Protein AF-S4PS05-F1 (afdb_monomer)

Structure (mmCIF, N/CA/C/O backbone):
data_AF-S4PS05-F1
#
_entry.id   AF-S4PS05-F1
#
loop_
_atom_site.group_PDB
_atom_site.id
_atom_site.type_symbol
_atom_site.label_atom_id
_atom_site.label_alt_id
_atom_site.label_comp_id
_atom_site.label_asym_id
_atom_site.label_entity_id
_atom_site.label_seq_id
_atom_site.pdbx_PDB_ins_code
_atom_site.Cartn_x
_atom_site.Cartn_y
_atom_site.Cartn_z
_atom_site.occupancy
_atom_site.B_iso_or_equiv
_atom_site.auth_seq_id
_atom_site.auth_comp_id
_atom_site.auth_asym_id
_atom_site.auth_atom_id
_atom_site.pdbx_PDB_model_num
ATOM 1 N N . MET A 1 1 ? 0.312 14.438 19.262 1.00 40.06 1 MET A N 1
ATOM 2 C CA . MET A 1 1 ? -1.134 14.573 18.998 1.00 40.06 1 MET A CA 1
ATOM 3 C C . MET A 1 1 ? -1.590 13.205 18.520 1.00 40.06 1 MET A C 1
ATOM 5 O O . MET A 1 1 ? -1.076 12.766 17.505 1.00 40.06 1 MET A O 1
ATOM 9 N N . ARG A 1 2 ? -2.362 12.457 19.322 1.00 48.03 2 ARG A N 1
ATOM 10 C CA . ARG A 1 2 ? -2.855 11.131 18.909 1.00 48.03 2 ARG A CA 1
ATOM 11 C C . ARG A 1 2 ? -3.862 11.361 17.785 1.00 48.03 2 ARG A C 1
ATOM 13 O O . ARG A 1 2 ? -4.834 12.081 18.005 1.00 48.03 2 ARG A O 1
ATOM 20 N N . ASP A 1 3 ? -3.565 10.847 16.600 1.00 64.44 3 ASP A N 1
ATOM 21 C CA . ASP A 1 3 ? -4.416 11.003 15.425 1.00 64.44 3 ASP A CA 1
ATOM 22 C C . ASP A 1 3 ? -5.733 10.245 15.647 1.00 64.44 3 ASP A C 1
ATOM 24 O O . ASP A 1 3 ? -5.770 9.190 16.282 1.00 64.44 3 ASP A O 1
ATOM 28 N N . LEU A 1 4 ? -6.844 10.781 15.159 1.00 62.47 4 LEU A N 1
ATOM 29 C CA . LEU A 1 4 ? -8.161 10.170 15.320 1.00 62.47 4 LEU A CA 1
ATOM 30 C C . LEU A 1 4 ? -8.251 8.820 14.587 1.00 62.47 4 LEU A C 1
ATOM 32 O O . LEU A 1 4 ? -9.018 7.941 14.986 1.00 62.47 4 LEU A O 1
ATOM 36 N N . ALA A 1 5 ? -7.411 8.630 13.565 1.00 62.00 5 ALA A N 1
ATOM 37 C CA . ALA A 1 5 ? -7.194 7.343 12.914 1.00 62.00 5 ALA A CA 1
ATOM 38 C C . ALA A 1 5 ? -6.667 6.287 13.899 1.00 62.00 5 ALA A C 1
ATOM 40 O O . ALA A 1 5 ? -7.071 5.127 13.854 1.00 62.00 5 ALA A O 1
ATOM 41 N N . GLN A 1 6 ? -5.830 6.707 14.847 1.00 64.19 6 GLN A N 1
ATOM 42 C CA . GLN A 1 6 ? -5.262 5.842 15.870 1.00 64.19 6 GLN A CA 1
ATOM 43 C C . GLN A 1 6 ? -6.335 5.382 16.870 1.00 64.19 6 GLN A C 1
ATOM 45 O O . GLN A 1 6 ? -6.361 4.213 17.223 1.00 64.19 6 GLN A O 1
ATOM 50 N N . LEU A 1 7 ? -7.309 6.233 17.232 1.00 64.44 7 LEU A N 1
ATOM 51 C CA . LEU A 1 7 ? -8.461 5.814 18.056 1.00 64.44 7 LEU A CA 1
ATOM 52 C C . LEU A 1 7 ? -9.349 4.767 17.365 1.00 64.44 7 LEU A C 1
ATOM 54 O O . LEU A 1 7 ? -9.945 3.920 18.029 1.00 64.44 7 LEU A O 1
ATOM 58 N N . LEU A 1 8 ? -9.465 4.837 16.036 1.00 64.06 8 LEU A N 1
ATOM 59 C CA . LEU A 1 8 ? -10.195 3.841 15.249 1.00 64.06 8 LEU A CA 1
ATOM 60 C C . LEU A 1 8 ? -9.420 2.525 15.134 1.00 64.06 8 LEU A C 1
ATOM 62 O O . LEU A 1 8 ? -10.047 1.467 15.144 1.00 64.06 8 LEU A O 1
ATOM 66 N N . SER A 1 9 ? -8.091 2.593 15.044 1.00 68.62 9 SER A N 1
ATOM 67 C CA . SER A 1 9 ? -7.217 1.421 14.946 1.00 68.62 9 SER A CA 1
ATOM 68 C C . SER A 1 9 ? -6.986 0.732 16.299 1.00 68.62 9 SER A C 1
ATOM 70 O O . SER A 1 9 ? -6.838 -0.484 16.341 1.00 68.62 9 SER A O 1
ATOM 72 N N . ASP A 1 10 ? -7.046 1.481 17.404 1.00 79.38 10 ASP A N 1
ATOM 73 C CA . ASP A 1 10 ? -6.724 1.021 18.763 1.00 79.38 10 ASP A CA 1
ATOM 74 C C . ASP A 1 10 ? -7.973 0.689 19.604 1.00 79.38 10 ASP A C 1
ATOM 76 O O . ASP A 1 10 ? -7.935 0.745 20.836 1.00 79.38 10 ASP A O 1
ATOM 80 N N . ARG A 1 11 ? -9.107 0.342 18.975 1.00 80.88 11 ARG A N 1
ATOM 81 C CA . ARG A 1 11 ? -10.366 0.031 19.692 1.00 80.88 11 ARG A CA 1
ATOM 82 C C . ARG A 1 11 ? -10.177 -0.974 20.826 1.00 80.88 11 ARG A C 1
ATOM 84 O O . ARG A 1 11 ? -10.795 -0.828 21.878 1.00 80.88 11 ARG A O 1
ATOM 91 N N . GLU A 1 12 ? -9.329 -1.969 20.613 1.00 82.62 12 GLU A N 1
ATOM 92 C CA . GLU A 1 12 ? -9.039 -3.025 21.579 1.00 82.62 12 GLU A CA 1
ATOM 93 C C . GLU A 1 12 ? -8.250 -2.490 22.783 1.00 82.62 12 GLU A C 1
ATOM 95 O O . GLU A 1 12 ? -8.638 -2.717 23.928 1.00 82.62 12 GLU A O 1
ATOM 100 N N . ALA A 1 13 ? -7.229 -1.661 22.542 1.00 85.06 13 ALA A N 1
ATOM 101 C CA . ALA A 1 13 ? -6.458 -1.018 23.605 1.00 85.06 13 ALA A CA 1
ATOM 102 C C . ALA A 1 13 ? -7.310 -0.039 24.430 1.00 85.06 13 ALA A C 1
ATOM 104 O O . ALA A 1 13 ? -7.195 0.013 25.655 1.00 85.06 13 ALA A O 1
ATOM 105 N N . ILE A 1 14 ? -8.202 0.717 23.779 1.00 86.00 14 ILE A N 1
ATOM 106 C CA . ILE A 1 14 ? -9.130 1.623 24.471 1.00 86.00 14 ILE A CA 1
ATOM 107 C C . ILE A 1 14 ? -10.126 0.821 25.309 1.00 86.00 14 ILE A C 1
ATOM 109 O O . ILE A 1 14 ? -10.380 1.181 26.456 1.00 86.00 14 ILE A O 1
ATOM 113 N N . SER A 1 15 ? -10.669 -0.263 24.754 1.00 88.50 15 SER A N 1
ATOM 114 C CA . SER A 1 15 ? -11.626 -1.127 25.451 1.00 88.50 1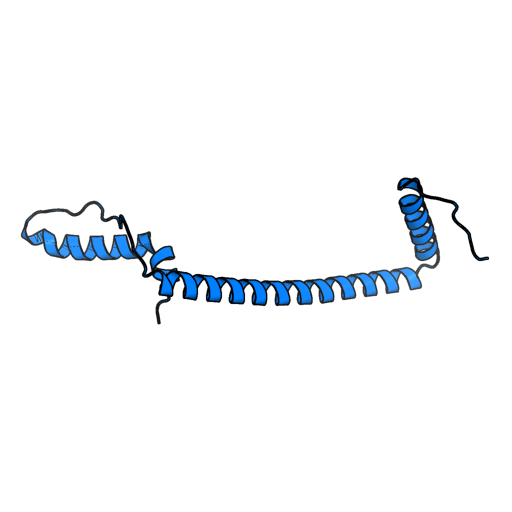5 SER A CA 1
ATOM 115 C C . SER A 1 15 ? -10.999 -1.767 26.688 1.00 88.50 15 SER A C 1
ATOM 117 O O . SER A 1 15 ? -11.595 -1.717 27.760 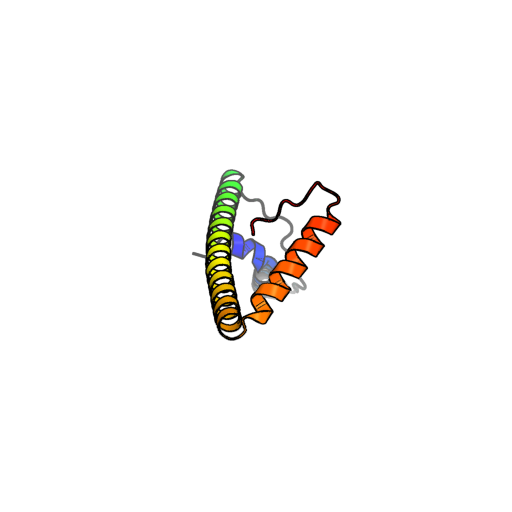1.00 88.50 15 SER A O 1
ATOM 119 N N . HIS A 1 16 ? -9.763 -2.260 26.579 1.00 89.81 16 HIS A N 1
ATOM 120 C CA . HIS A 1 16 ? -9.019 -2.805 27.714 1.00 89.81 16 HIS A CA 1
ATOM 121 C C . HIS A 1 16 ? -8.737 -1.737 28.779 1.00 89.81 16 HIS A C 1
ATOM 123 O O . HIS A 1 16 ? -8.931 -1.968 29.968 1.00 89.81 16 HIS A O 1
ATOM 129 N N . MET A 1 17 ? -8.316 -0.536 28.372 1.00 90.44 17 MET A N 1
ATOM 130 C CA . MET A 1 17 ? -8.097 0.571 29.308 1.00 90.44 17 MET A CA 1
ATOM 131 C C . MET A 1 17 ? -9.396 0.974 30.028 1.00 90.44 17 MET A C 1
ATOM 133 O O . MET A 1 17 ? -9.377 1.252 31.225 1.00 90.44 17 MET A O 1
ATOM 137 N N . MET A 1 18 ? -10.529 0.999 29.318 1.00 90.81 18 MET A N 1
ATOM 138 C CA . MET A 1 18 ? -11.838 1.259 29.922 1.00 90.81 18 MET A CA 1
ATOM 139 C C . MET A 1 18 ? -12.255 0.145 30.879 1.00 90.81 18 MET A C 1
ATOM 141 O O . MET A 1 18 ? -12.754 0.461 31.952 1.00 90.81 18 MET A O 1
ATOM 145 N N . GLN A 1 19 ? -12.027 -1.121 30.520 1.00 93.06 19 GLN A N 1
ATOM 146 C CA . GLN A 1 19 ? -12.294 -2.260 31.394 1.00 93.06 19 GLN A CA 1
ATOM 147 C C . GLN A 1 19 ? -11.542 -2.118 32.713 1.00 93.06 19 GLN A C 1
ATOM 149 O O . GLN A 1 19 ? -12.183 -2.090 33.753 1.00 93.06 19 GLN A O 1
ATOM 154 N N . THR A 1 20 ? -10.219 -1.934 32.674 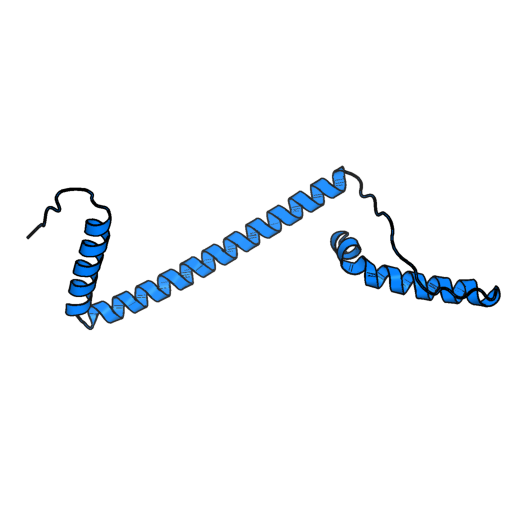1.00 93.69 20 THR A N 1
ATOM 155 C CA . THR A 1 20 ? -9.405 -1.792 33.890 1.00 93.69 20 THR A CA 1
ATOM 156 C C . THR A 1 20 ? -9.888 -0.641 34.774 1.00 93.69 20 THR A C 1
ATOM 158 O O . THR A 1 20 ? -9.974 -0.781 35.988 1.00 93.69 20 THR A O 1
ATOM 161 N N . ASN A 1 21 ? -10.227 0.503 34.174 1.00 94.19 21 ASN A N 1
ATOM 162 C CA . ASN A 1 21 ? -10.691 1.663 34.934 1.00 94.19 21 ASN A CA 1
ATOM 163 C C . ASN A 1 21 ? -12.084 1.457 35.544 1.00 94.19 21 ASN A C 1
ATOM 165 O O . ASN A 1 21 ? -12.346 1.959 36.636 1.00 94.19 21 ASN A O 1
ATOM 169 N N . LEU A 1 22 ? -12.984 0.781 34.826 1.00 94.12 22 LEU A N 1
ATOM 170 C CA . LEU A 1 22 ? -14.336 0.511 35.305 1.00 94.12 22 LEU A CA 1
ATOM 171 C C . LEU A 1 22 ? -14.334 -0.554 36.396 1.00 94.12 22 LEU A C 1
ATOM 173 O O . LEU A 1 22 ? -14.990 -0.335 37.403 1.00 94.12 22 LEU A O 1
ATOM 177 N N . ASP A 1 23 ? -13.552 -1.618 36.231 1.00 95.06 23 ASP A N 1
ATOM 178 C CA . ASP A 1 23 ? -13.412 -2.705 37.204 1.00 95.06 23 ASP A CA 1
ATOM 179 C C . ASP A 1 23 ? -12.969 -2.172 38.578 1.00 95.06 23 ASP A C 1
ATOM 181 O O . ASP A 1 23 ? -13.674 -2.316 39.574 1.00 95.06 23 ASP A O 1
ATOM 185 N N . VAL A 1 24 ? -11.903 -1.360 38.605 1.00 95.31 24 VAL A N 1
ATOM 186 C CA . VAL A 1 24 ? -11.423 -0.687 39.830 1.00 95.31 24 VAL A CA 1
ATOM 187 C C . VAL A 1 24 ? -12.492 0.210 40.467 1.00 95.31 24 VAL A C 1
ATOM 189 O O . VAL A 1 24 ? -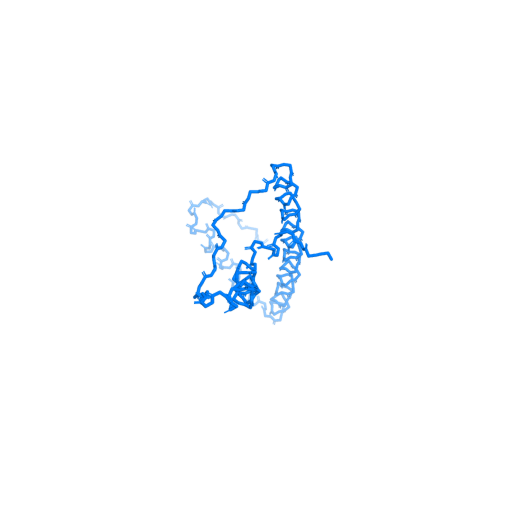12.540 0.368 41.688 1.00 95.31 24 VAL A O 1
ATOM 192 N N . ALA A 1 25 ? -13.342 0.844 39.656 1.00 94.69 25 ALA A N 1
ATOM 193 C CA . ALA A 1 25 ? -14.404 1.712 40.155 1.00 94.69 25 ALA A CA 1
ATOM 194 C C . ALA A 1 25 ? -15.618 0.927 40.682 1.00 94.69 25 ALA A C 1
ATOM 196 O O . ALA A 1 25 ? -16.331 1.440 41.548 1.00 94.69 25 ALA A O 1
ATOM 197 N N . THR A 1 26 ? -15.866 -0.282 40.171 1.00 94.88 26 THR A N 1
ATOM 198 C CA . THR A 1 26 ? -17.018 -1.123 40.525 1.00 94.88 26 THR A CA 1
ATOM 199 C C . THR A 1 26 ? -16.717 -2.161 41.605 1.00 94.88 26 THR A C 1
ATOM 201 O O . THR A 1 26 ? -17.655 -2.633 42.253 1.00 94.88 26 THR A O 1
ATOM 204 N N . ASP A 1 27 ? -15.441 -2.428 41.889 1.00 94.75 27 ASP A N 1
ATOM 205 C CA . ASP A 1 27 ? -14.972 -3.281 42.989 1.00 94.75 27 ASP A CA 1
ATOM 206 C C . ASP A 1 27 ? -15.651 -2.996 44.345 1.00 94.75 27 ASP A C 1
ATOM 208 O O . ASP A 1 27 ? -16.123 -3.939 44.989 1.00 94.75 27 ASP A O 1
ATOM 212 N N . PRO A 1 28 ? -15.804 -1.732 44.807 1.00 96.25 28 PRO A N 1
ATOM 213 C CA . PRO A 1 28 ? -16.452 -1.445 46.091 1.00 96.25 28 PRO A CA 1
ATOM 214 C C . PRO A 1 28 ? -17.932 -1.839 46.146 1.00 96.25 28 PRO A C 1
ATOM 216 O O . PRO A 1 28 ? -18.506 -1.939 47.231 1.00 96.25 28 PRO A O 1
ATOM 219 N N . TRP A 1 29 ? -18.567 -2.022 44.988 1.00 95.44 29 TRP A N 1
ATOM 220 C CA . TRP A 1 29 ? -19.958 -2.453 44.868 1.00 95.44 29 TRP A CA 1
ATOM 221 C C . TRP A 1 29 ? -20.088 -3.970 44.691 1.00 95.44 29 TRP A C 1
ATOM 223 O O . TRP A 1 29 ? -21.211 -4.470 44.639 1.00 95.44 29 TRP A O 1
ATOM 233 N N . GLY A 1 30 ? -18.968 -4.702 44.628 1.00 94.12 30 GLY A N 1
ATOM 234 C CA . GLY A 1 30 ? -18.945 -6.145 44.396 1.00 94.12 30 GLY A CA 1
ATOM 235 C C . GLY A 1 30 ? -19.376 -6.534 42.981 1.00 94.12 30 GLY A C 1
ATOM 236 O O . GLY A 1 30 ? -19.952 -7.605 42.796 1.00 94.12 30 GLY A O 1
ATOM 237 N N . VAL A 1 31 ? -19.159 -5.650 42.002 1.00 94.44 31 VAL A N 1
ATOM 238 C CA 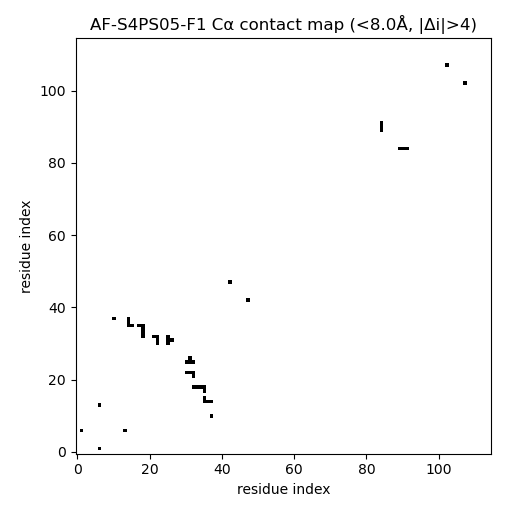. VAL A 1 31 ? -19.487 -5.881 40.591 1.00 94.44 31 VAL A CA 1
ATOM 239 C C . VAL A 1 31 ? -18.192 -6.032 39.798 1.00 94.44 31 VAL A C 1
ATOM 241 O O . VAL A 1 31 ? -17.405 -5.092 39.732 1.00 94.44 31 VAL A O 1
ATOM 244 N N . GLU A 1 32 ? -18.015 -7.198 39.178 1.00 92.00 32 GLU A N 1
ATOM 245 C CA . GLU A 1 32 ? -16.871 -7.538 38.323 1.00 92.00 32 GLU A CA 1
ATOM 246 C C . GLU A 1 32 ? -17.169 -7.188 36.856 1.00 92.00 32 GLU A C 1
ATOM 248 O O . GLU A 1 32 ? -18.242 -7.513 36.331 1.00 92.00 32 GLU A O 1
ATOM 253 N N . VAL A 1 33 ? -16.232 -6.513 36.181 1.00 92.81 33 VAL A N 1
ATOM 254 C CA . VAL A 1 33 ? -16.390 -6.101 34.777 1.00 92.81 33 VAL A CA 1
ATOM 255 C C . VAL A 1 33 ? -15.628 -7.055 33.854 1.00 92.81 33 VAL A C 1
ATOM 257 O O . VAL A 1 33 ? -14.453 -6.862 33.542 1.00 92.81 33 VAL A O 1
ATOM 260 N N . GLU A 1 34 ? -16.329 -8.062 33.324 1.00 91.25 34 GLU A N 1
ATOM 261 C CA . GLU A 1 34 ? -15.716 -9.081 32.452 1.00 91.25 34 GLU A CA 1
ATOM 262 C C . GLU A 1 34 ? -15.250 -8.541 31.089 1.00 91.25 34 GLU A C 1
ATOM 264 O O . GLU A 1 34 ? -14.237 -8.988 30.548 1.00 91.25 34 GLU A O 1
ATOM 269 N N . ARG A 1 35 ? -16.003 -7.609 30.484 1.00 89.50 35 ARG A N 1
ATOM 270 C CA . ARG A 1 35 ? -15.707 -7.098 29.138 1.00 89.50 35 ARG A CA 1
ATOM 271 C C . ARG A 1 35 ? -16.340 -5.739 28.880 1.00 89.50 35 ARG A C 1
ATOM 273 O O . ARG A 1 35 ? -17.519 -5.521 29.148 1.00 89.50 35 ARG A O 1
ATOM 280 N N . VAL A 1 36 ? -15.567 -4.859 28.249 1.00 91.00 36 VAL A N 1
ATOM 281 C CA . VAL A 1 36 ? -16.030 -3.570 27.725 1.00 91.00 36 VAL A CA 1
ATOM 282 C C . VAL A 1 36 ? -15.814 -3.552 26.220 1.00 91.00 36 VAL A C 1
ATOM 284 O O . VAL A 1 36 ? -14.780 -4.000 25.735 1.00 91.00 36 VAL A O 1
ATOM 287 N N . GLU A 1 37 ? -16.791 -3.049 25.470 1.00 87.75 37 GLU A N 1
ATOM 288 C CA . GLU A 1 37 ? -16.702 -2.950 24.015 1.00 87.75 37 GLU A CA 1
ATOM 289 C C . GLU A 1 37 ? -17.276 -1.622 23.522 1.00 87.75 37 GLU A C 1
ATOM 291 O O . GLU A 1 37 ? -18.352 -1.181 23.934 1.00 87.75 37 GLU A O 1
ATOM 296 N N . ILE A 1 38 ? -16.555 -0.979 22.605 1.00 84.50 38 ILE A N 1
ATOM 297 C CA . ILE A 1 38 ? -17.007 0.250 21.956 1.00 84.50 38 ILE A CA 1
ATOM 298 C C . ILE A 1 38 ? -17.992 -0.112 20.843 1.00 84.50 38 ILE A C 1
ATOM 300 O O . ILE A 1 38 ? -17.595 -0.622 19.795 1.00 84.50 38 ILE A O 1
ATOM 304 N N . LYS A 1 39 ? -19.273 0.207 21.053 1.00 84.88 39 LYS A N 1
ATOM 305 C CA . LYS A 1 39 ? -20.341 -0.084 20.089 1.00 84.88 39 LYS A CA 1
ATOM 306 C C . LYS A 1 39 ? -20.292 0.830 18.859 1.00 84.88 39 LYS A C 1
ATOM 308 O O . LYS A 1 39 ? -20.056 0.355 17.755 1.00 84.88 39 LYS A O 1
ATOM 313 N N . ASP A 1 40 ? -20.456 2.141 19.052 1.00 80.56 40 ASP A N 1
ATOM 314 C CA . ASP A 1 40 ? -20.527 3.117 17.959 1.00 80.56 40 ASP A CA 1
ATOM 315 C C . ASP A 1 40 ? -19.673 4.357 18.248 1.00 80.56 40 ASP A C 1
ATOM 317 O O . ASP A 1 40 ? -19.791 4.977 19.304 1.00 80.56 40 ASP A O 1
ATOM 321 N N . VAL A 1 41 ? -18.858 4.766 17.270 1.00 78.94 41 VAL A N 1
ATOM 322 C CA . VAL A 1 41 ? -18.122 6.040 17.286 1.00 78.94 41 VAL A CA 1
ATOM 323 C C . VAL A 1 41 ? -18.615 6.883 16.122 1.00 78.94 41 VAL A C 1
ATOM 325 O O . VAL A 1 41 ? -18.463 6.503 14.961 1.00 78.94 41 VAL A O 1
ATOM 328 N N . ARG A 1 42 ? -19.220 8.036 16.418 1.00 82.19 42 ARG A N 1
ATOM 329 C CA . ARG A 1 42 ? -19.706 8.966 15.394 1.00 82.19 42 ARG A CA 1
ATOM 330 C C . ARG A 1 42 ? -18.752 10.140 15.267 1.00 82.19 42 ARG A C 1
ATOM 332 O O . ARG A 1 42 ? -18.587 10.915 16.203 1.00 82.19 42 ARG A O 1
ATOM 339 N N . LEU A 1 43 ? -18.157 10.274 14.088 1.00 81.38 43 LEU A N 1
ATOM 340 C CA . LEU A 1 43 ? -17.320 11.417 13.740 1.00 81.38 43 LEU A CA 1
ATOM 341 C C . LEU A 1 43 ? -18.142 12.471 12.986 1.00 81.38 43 LEU A C 1
ATOM 343 O O . LEU A 1 43 ? -18.968 12.098 12.149 1.00 81.38 43 LEU A O 1
ATOM 347 N N . PRO A 1 44 ? -17.913 13.774 13.221 1.00 90.38 44 PRO A N 1
ATOM 348 C CA . PRO A 1 44 ? -18.505 14.824 12.402 1.00 90.38 44 PRO A CA 1
ATOM 349 C C . PRO A 1 44 ? -18.120 14.663 10.925 1.00 90.38 44 PRO A C 1
ATOM 351 O O . PRO A 1 44 ? -16.959 14.412 10.602 1.00 90.38 44 PRO A O 1
ATOM 354 N N . VAL A 1 45 ? -19.078 14.873 10.017 1.00 90.56 45 VAL A N 1
ATOM 355 C CA . VAL A 1 45 ? -18.888 14.684 8.562 1.00 90.56 45 VAL A CA 1
ATOM 356 C C . VAL A 1 45 ? -17.731 15.523 8.010 1.00 90.56 45 VAL A C 1
ATOM 358 O O . VAL A 1 45 ? -16.991 15.071 7.141 1.00 90.56 45 VAL A O 1
ATOM 361 N N . GLN A 1 46 ? -17.548 16.742 8.523 1.00 90.25 46 GLN A N 1
ATOM 362 C CA . GLN A 1 46 ? -16.451 17.624 8.112 1.00 90.25 46 GLN A CA 1
ATOM 363 C C . GLN A 1 46 ? -15.080 17.009 8.412 1.00 90.25 46 GLN A C 1
ATOM 365 O O . GLN A 1 46 ? -14.192 17.042 7.565 1.00 90.25 46 GLN A O 1
ATOM 370 N N . LEU A 1 47 ? -14.934 16.397 9.588 1.00 86.94 47 LEU A N 1
ATOM 371 C CA . LEU A 1 47 ? -13.687 15.779 10.009 1.00 86.94 47 LEU A CA 1
ATOM 372 C C . LEU A 1 47 ? -13.417 14.488 9.227 1.00 86.94 47 LEU A C 1
ATOM 374 O O . LEU A 1 47 ? -12.295 14.280 8.782 1.00 86.94 47 LEU A O 1
ATOM 378 N N . GLN A 1 48 ? -14.444 13.665 8.980 1.00 85.62 48 GLN A N 1
ATOM 379 C CA . GLN A 1 48 ? -14.302 12.469 8.135 1.00 85.62 48 GLN A CA 1
ATOM 380 C C . GLN A 1 48 ? -13.774 12.815 6.739 1.00 85.62 48 GLN A C 1
ATOM 382 O O . GLN A 1 48 ? -12.900 12.128 6.219 1.00 85.62 48 GLN A O 1
ATOM 387 N N . ARG A 1 49 ? -14.282 13.899 6.138 1.00 89.56 49 ARG A N 1
ATOM 388 C CA . ARG A 1 49 ? -13.816 14.375 4.828 1.00 89.56 49 ARG A CA 1
ATOM 389 C C . ARG A 1 49 ? -12.370 14.860 4.871 1.00 89.56 49 ARG A C 1
ATOM 391 O O . ARG A 1 49 ? -11.618 14.539 3.961 1.00 89.56 49 ARG A O 1
ATOM 398 N N . ALA A 1 50 ? -11.994 15.607 5.909 1.00 88.31 50 ALA A N 1
ATOM 399 C CA . ALA A 1 50 ? -10.623 16.083 6.077 1.00 88.31 50 ALA A CA 1
ATOM 400 C C . ALA A 1 50 ? -9.637 14.913 6.225 1.00 88.31 50 ALA A C 1
ATOM 402 O O . ALA A 1 50 ? -8.657 14.860 5.492 1.00 88.31 50 ALA A O 1
ATOM 403 N N . MET A 1 51 ? -9.958 13.933 7.077 1.00 85.62 51 MET A N 1
ATOM 404 C CA . MET A 1 51 ? -9.147 12.721 7.248 1.00 85.62 51 MET A CA 1
ATOM 405 C C . MET A 1 51 ? -9.040 11.904 5.958 1.00 85.62 51 MET A C 1
ATOM 407 O O . MET A 1 51 ? -7.969 11.407 5.634 1.00 85.62 51 MET A O 1
ATOM 411 N N . ALA A 1 52 ? -10.140 11.755 5.211 1.00 87.69 52 ALA A N 1
ATOM 412 C CA . ALA A 1 52 ? -10.122 11.035 3.940 1.00 87.69 52 ALA A CA 1
ATOM 413 C C . ALA A 1 52 ? -9.240 11.739 2.898 1.00 87.69 52 ALA A C 1
ATOM 415 O O . ALA A 1 52 ? -8.479 11.079 2.197 1.00 87.69 52 ALA A O 1
ATOM 416 N N . ALA A 1 53 ? -9.315 13.071 2.817 1.00 90.25 53 ALA A N 1
ATOM 417 C CA . ALA A 1 53 ? -8.485 13.861 1.913 1.00 90.25 53 ALA A CA 1
ATOM 418 C C . ALA A 1 53 ? -6.997 13.792 2.287 1.00 90.25 53 ALA A C 1
ATOM 420 O O . ALA A 1 53 ? -6.153 13.640 1.407 1.00 90.25 53 ALA A O 1
ATOM 421 N N . GLU A 1 54 ? -6.681 13.868 3.581 1.00 89.75 54 GLU A N 1
ATOM 422 C CA . GLU A 1 54 ? -5.319 13.703 4.088 1.00 89.75 54 GLU A CA 1
ATOM 423 C C . GLU A 1 54 ? -4.781 12.309 3.757 1.00 89.75 54 GLU A C 1
ATOM 425 O O . GLU A 1 54 ? -3.740 12.199 3.117 1.00 89.75 54 GLU A O 1
ATOM 430 N N . ALA A 1 55 ? -5.527 11.250 4.089 1.00 88.94 55 ALA A N 1
ATOM 431 C CA . ALA A 1 55 ? -5.133 9.871 3.817 1.00 88.94 55 ALA A CA 1
ATOM 432 C C . ALA A 1 55 ? -4.903 9.593 2.322 1.00 88.94 55 ALA A C 1
ATOM 434 O O . ALA A 1 55 ? -3.974 8.857 1.975 1.00 88.94 55 ALA A O 1
ATOM 435 N N . GLU A 1 56 ? -5.719 10.178 1.439 1.00 91.88 56 GLU A N 1
ATOM 436 C CA . GLU A 1 56 ? -5.546 10.041 -0.008 1.00 91.88 56 GLU A CA 1
ATOM 437 C C . GLU A 1 56 ? -4.291 10.771 -0.497 1.00 91.88 56 GLU A C 1
ATOM 439 O O . GLU A 1 56 ? -3.486 10.178 -1.211 1.00 91.88 56 GLU A O 1
ATOM 444 N N . ALA A 1 57 ? -4.056 12.010 -0.053 1.00 94.00 57 ALA A N 1
ATOM 445 C CA . ALA A 1 57 ? -2.845 12.757 -0.402 1.00 94.00 57 ALA A CA 1
ATOM 446 C C . ALA A 1 57 ? -1.572 12.009 0.033 1.00 94.00 57 ALA A C 1
ATOM 448 O O . ALA A 1 57 ? -0.599 11.903 -0.718 1.00 94.00 57 ALA A O 1
ATOM 449 N N . ASP A 1 58 ? -1.609 11.429 1.229 1.00 92.00 58 ASP A N 1
ATOM 450 C CA . ASP A 1 58 ? -0.536 10.627 1.801 1.00 92.00 58 ASP A CA 1
ATOM 451 C C . ASP A 1 58 ? -0.283 9.343 0.993 1.00 92.00 58 ASP A C 1
ATOM 453 O O . ASP A 1 58 ? 0.859 8.934 0.750 1.00 92.00 58 ASP A O 1
ATOM 457 N N . ARG A 1 59 ? -1.364 8.696 0.540 1.00 95.62 59 ARG A N 1
ATOM 458 C CA . ARG A 1 59 ? -1.315 7.512 -0.321 1.00 95.62 59 ARG A CA 1
ATOM 459 C C . ARG A 1 59 ? -0.754 7.847 -1.701 1.00 95.62 59 ARG A C 1
ATOM 461 O O . ARG A 1 59 ? 0.118 7.120 -2.177 1.00 95.62 59 ARG A O 1
ATOM 468 N N . GLU A 1 60 ? -1.206 8.931 -2.323 1.00 96.56 60 GLU A N 1
ATOM 469 C CA . GLU A 1 60 ? -0.701 9.401 -3.615 1.00 96.56 60 GLU A CA 1
ATOM 470 C C . GLU A 1 60 ? 0.786 9.768 -3.543 1.00 96.56 60 GLU A C 1
ATOM 472 O O . GLU A 1 60 ? 1.562 9.400 -4.429 1.00 96.56 60 GLU A O 1
ATOM 477 N N . ALA A 1 61 ? 1.209 10.454 -2.477 1.00 96.25 61 ALA A N 1
ATOM 478 C CA . ALA A 1 61 ? 2.610 10.795 -2.258 1.00 96.25 61 ALA A CA 1
ATOM 479 C C . ALA A 1 61 ? 3.480 9.533 -2.158 1.00 96.25 61 ALA A C 1
ATOM 481 O O . ALA A 1 61 ? 4.490 9.419 -2.858 1.00 96.25 61 ALA A O 1
ATOM 482 N N . ARG A 1 62 ? 3.052 8.543 -1.361 1.00 96.50 62 ARG A N 1
ATOM 483 C CA . ARG A 1 62 ? 3.736 7.243 -1.260 1.00 96.50 62 ARG A CA 1
ATOM 484 C C . ARG A 1 62 ? 3.773 6.504 -2.598 1.00 96.50 62 ARG A C 1
ATOM 486 O O . ARG A 1 62 ? 4.814 5.961 -2.959 1.00 96.50 62 ARG A O 1
ATOM 493 N N . ALA A 1 63 ? 2.681 6.520 -3.361 1.00 97.19 63 ALA A N 1
ATOM 494 C CA . ALA A 1 63 ? 2.628 5.889 -4.678 1.00 97.19 63 ALA A CA 1
ATOM 495 C C . ALA A 1 63 ? 3.645 6.503 -5.656 1.00 97.19 63 ALA A C 1
ATOM 497 O O . ALA A 1 63 ? 4.326 5.765 -6.369 1.00 97.19 63 ALA A O 1
ATOM 498 N N . LYS A 1 64 ? 3.809 7.833 -5.654 1.00 97.19 64 LYS A N 1
ATOM 499 C CA . LYS A 1 64 ? 4.807 8.524 -6.491 1.00 97.19 64 LYS A CA 1
ATOM 500 C C . LYS A 1 64 ? 6.241 8.136 -6.136 1.00 97.19 64 LYS A C 1
ATOM 502 O O . LYS A 1 64 ? 7.045 7.927 -7.040 1.00 97.19 64 LYS A O 1
ATOM 507 N N . ILE A 1 65 ? 6.553 8.008 -4.846 1.00 97.56 65 ILE A N 1
ATOM 508 C CA . ILE A 1 65 ? 7.881 7.572 -4.389 1.00 97.56 65 ILE A CA 1
ATOM 509 C C . ILE A 1 65 ? 8.170 6.154 -4.890 1.00 97.56 65 ILE A C 1
ATOM 511 O O . ILE A 1 65 ? 9.196 5.927 -5.525 1.00 97.56 65 ILE A O 1
ATOM 515 N N . ILE A 1 66 ? 7.230 5.226 -4.693 1.00 97.00 66 ILE A N 1
ATOM 516 C CA . ILE A 1 66 ? 7.372 3.832 -5.140 1.00 97.00 66 ILE A CA 1
ATOM 517 C C . ILE A 1 66 ? 7.542 3.755 -6.663 1.00 97.00 66 ILE A C 1
ATOM 519 O O . ILE A 1 66 ? 8.368 2.986 -7.154 1.00 97.00 66 ILE A O 1
ATOM 523 N N . ALA A 1 67 ? 6.788 4.556 -7.420 1.00 97.25 67 ALA A N 1
ATOM 524 C CA . ALA A 1 67 ? 6.915 4.611 -8.872 1.00 97.25 67 ALA A CA 1
ATOM 525 C C . ALA A 1 67 ? 8.313 5.088 -9.303 1.00 97.25 67 ALA A C 1
ATOM 527 O O . ALA A 1 67 ? 8.947 4.436 -10.132 1.00 97.25 67 ALA A O 1
ATOM 528 N N . ALA A 1 68 ? 8.823 6.163 -8.695 1.00 97.31 68 ALA A N 1
ATOM 529 C CA . ALA A 1 68 ? 10.155 6.692 -8.987 1.00 97.31 68 ALA A CA 1
ATOM 530 C C . ALA A 1 68 ? 11.274 5.697 -8.619 1.00 97.31 68 ALA A C 1
ATOM 532 O O . ALA A 1 68 ? 12.220 5.494 -9.382 1.00 97.31 68 ALA A O 1
ATOM 533 N N . GLU A 1 69 ? 11.161 5.018 -7.476 1.00 97.62 69 GLU A N 1
ATOM 534 C CA . GLU A 1 69 ? 12.091 3.952 -7.083 1.00 97.62 69 GLU A CA 1
ATOM 535 C C . GLU A 1 69 ? 12.049 2.768 -8.059 1.00 97.62 69 GLU A C 1
ATOM 537 O O . GLU A 1 69 ? 13.093 2.227 -8.445 1.00 97.62 69 GLU A O 1
ATOM 542 N N . GLY A 1 70 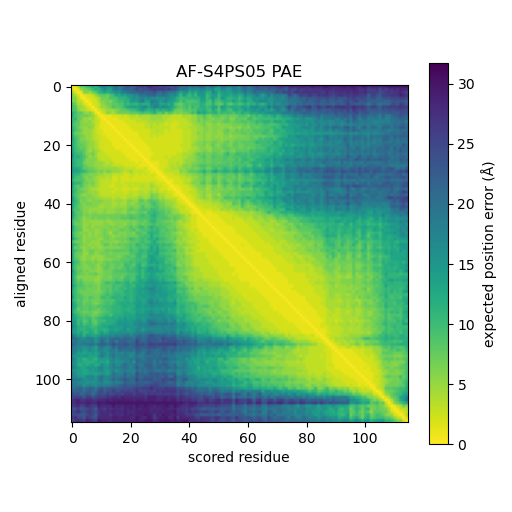? 10.844 2.392 -8.496 1.00 97.94 70 GLY A N 1
ATOM 543 C CA . GLY A 1 70 ? 10.621 1.375 -9.516 1.00 97.94 70 GLY A CA 1
ATOM 544 C C . GLY A 1 70 ? 11.285 1.732 -10.844 1.00 97.94 70 GLY A C 1
ATOM 545 O O . GLY A 1 70 ? 11.961 0.889 -11.436 1.00 97.94 70 GLY A O 1
ATOM 546 N N . GLU A 1 71 ? 11.170 2.987 -11.276 1.00 97.19 71 GLU A N 1
ATOM 547 C CA . GLU A 1 71 ? 11.778 3.493 -12.508 1.00 97.19 71 GLU A CA 1
ATOM 548 C C . GLU A 1 71 ? 13.310 3.464 -12.449 1.00 97.19 71 GLU A C 1
ATOM 550 O O . GLU A 1 71 ? 13.967 3.010 -13.392 1.00 97.19 71 GLU A O 1
ATOM 555 N N . ILE A 1 72 ? 13.901 3.851 -11.314 1.00 96.75 72 ILE A N 1
ATOM 556 C CA . ILE A 1 72 ? 15.350 3.751 -11.093 1.00 96.75 72 ILE A CA 1
ATOM 557 C C . ILE A 1 72 ? 15.803 2.291 -11.161 1.00 96.75 72 ILE A C 1
ATOM 559 O O . ILE A 1 72 ? 16.813 1.978 -11.801 1.00 96.75 72 ILE A O 1
ATOM 563 N N . LYS A 1 73 ? 15.074 1.379 -10.507 1.00 97.38 73 LYS A N 1
ATOM 564 C CA . LYS A 1 73 ? 15.408 -0.050 -10.503 1.00 97.38 73 LYS A CA 1
ATOM 565 C C . LYS A 1 73 ? 15.313 -0.647 -11.908 1.00 97.38 73 LYS A C 1
ATOM 567 O O . LYS A 1 73 ? 16.230 -1.355 -12.323 1.00 97.38 73 LYS A O 1
ATOM 572 N N . ALA A 1 74 ? 14.256 -0.318 -12.649 1.00 96.31 74 ALA A N 1
ATOM 573 C CA . ALA A 1 74 ? 14.076 -0.738 -14.034 1.00 96.31 74 ALA A CA 1
ATOM 574 C C . ALA A 1 74 ? 15.201 -0.206 -14.934 1.00 96.31 74 ALA A C 1
ATOM 576 O O . ALA A 1 74 ? 15.818 -0.972 -15.672 1.00 96.31 74 ALA A O 1
ATOM 577 N N . SER A 1 75 ? 15.540 1.079 -14.811 1.00 96.31 75 SER A N 1
ATOM 578 C CA . SER A 1 75 ? 16.610 1.716 -15.588 1.00 96.31 75 SER A CA 1
ATOM 579 C C . SER A 1 75 ? 17.973 1.068 -15.340 1.00 96.31 75 SER A C 1
ATOM 581 O O . SER A 1 75 ? 18.730 0.820 -16.280 1.00 96.31 75 SER A O 1
ATOM 583 N N . LYS A 1 76 ? 18.286 0.733 -14.081 1.00 97.06 76 LYS A N 1
ATOM 584 C CA . LYS A 1 76 ? 19.521 0.016 -13.726 1.00 97.06 76 LYS A CA 1
ATOM 585 C C . LYS A 1 76 ? 19.571 -1.376 -14.354 1.00 97.06 76 LYS A C 1
ATOM 587 O O . LYS A 1 76 ? 20.582 -1.711 -14.966 1.00 97.06 76 LYS A O 1
ATOM 592 N N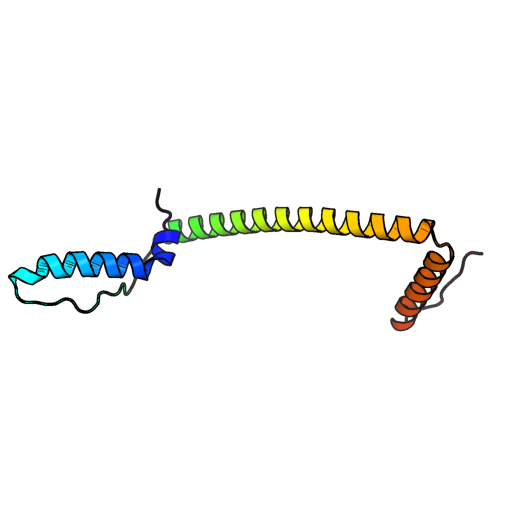 . ALA A 1 77 ? 18.484 -2.140 -14.256 1.00 95.00 77 ALA A N 1
ATOM 593 C CA . ALA A 1 77 ? 18.397 -3.471 -14.851 1.00 95.00 77 ALA A CA 1
ATOM 594 C C . ALA A 1 77 ? 18.533 -3.425 -16.384 1.00 95.00 77 ALA A C 1
ATOM 596 O O . ALA A 1 77 ? 19.247 -4.236 -16.971 1.00 95.00 77 ALA A O 1
ATOM 597 N N . LEU A 1 78 ? 17.911 -2.441 -17.043 1.00 92.31 78 LEU A N 1
ATOM 598 C CA . LEU A 1 78 ? 18.048 -2.236 -18.488 1.00 92.31 78 LEU A CA 1
ATOM 599 C C . LEU A 1 78 ? 19.479 -1.872 -18.889 1.00 92.31 78 LEU A C 1
ATOM 601 O O . LEU A 1 78 ? 19.983 -2.391 -19.885 1.00 92.31 78 LEU A O 1
ATOM 605 N N . ARG A 1 79 ? 20.152 -1.013 -18.114 1.00 94.38 79 ARG A N 1
ATOM 606 C CA . ARG A 1 79 ? 21.562 -0.671 -18.341 1.00 94.38 79 ARG A CA 1
ATOM 607 C C . ARG A 1 79 ? 22.457 -1.901 -18.223 1.00 94.38 79 ARG A C 1
ATOM 609 O O . ARG A 1 79 ? 23.307 -2.104 -19.082 1.00 94.38 79 ARG A O 1
ATOM 616 N N . GLU A 1 80 ? 22.273 -2.708 -17.185 1.00 93.19 80 GLU A N 1
ATOM 617 C CA . GLU A 1 80 ? 23.034 -3.945 -16.989 1.00 93.19 80 GLU A CA 1
ATOM 618 C C . GLU A 1 80 ? 22.808 -4.930 -18.140 1.00 93.19 80 GLU A C 1
ATOM 620 O O . GLU A 1 80 ? 23.769 -5.402 -18.743 1.00 93.19 80 GLU A O 1
ATOM 625 N N . ALA A 1 81 ? 21.550 -5.147 -18.533 1.00 89.88 81 ALA A N 1
ATOM 626 C CA . ALA A 1 81 ? 21.221 -5.973 -19.689 1.00 89.88 81 ALA A CA 1
ATOM 627 C C . ALA A 1 81 ? 21.871 -5.448 -20.982 1.00 89.88 81 ALA A C 1
ATOM 629 O O . ALA A 1 81 ? 22.342 -6.238 -21.793 1.00 89.88 81 ALA A O 1
ATOM 630 N N . SER A 1 82 ? 21.917 -4.127 -21.175 1.00 89.75 82 SER A N 1
ATOM 631 C CA . SER A 1 82 ? 22.579 -3.503 -22.327 1.00 89.75 82 SER A CA 1
ATOM 632 C C . SER A 1 82 ? 24.087 -3.770 -22.344 1.00 89.75 82 SER A C 1
ATOM 634 O O . SER A 1 82 ? 24.627 -4.133 -23.385 1.00 89.75 82 SER A O 1
ATOM 636 N N . LEU A 1 83 ? 24.763 -3.667 -21.194 1.00 90.44 83 LEU A N 1
ATOM 637 C CA . LEU A 1 83 ? 26.197 -3.965 -21.089 1.00 90.44 83 LEU A CA 1
ATOM 638 C C . LEU A 1 83 ? 26.496 -5.421 -21.465 1.00 90.44 83 LEU A C 1
ATOM 640 O O . LEU A 1 83 ? 27.362 -5.669 -22.297 1.00 90.44 83 LEU A O 1
ATOM 644 N N . VAL A 1 84 ? 25.703 -6.369 -20.959 1.00 88.31 84 VAL A N 1
ATOM 645 C CA . VAL A 1 84 ? 25.829 -7.792 -21.323 1.00 88.31 84 VAL A CA 1
ATOM 646 C C . VAL A 1 84 ? 25.610 -8.018 -22.827 1.00 88.31 84 VAL A C 1
ATOM 648 O O . VAL A 1 84 ? 26.232 -8.893 -23.427 1.00 88.31 84 VAL A O 1
ATOM 651 N N . MET A 1 85 ? 24.738 -7.231 -23.464 1.00 87.12 85 MET A N 1
ATOM 652 C CA . MET A 1 85 ? 24.500 -7.316 -24.909 1.00 87.12 85 MET A CA 1
ATOM 653 C C . MET A 1 85 ? 25.634 -6.745 -25.754 1.00 87.12 85 MET A C 1
ATOM 655 O O . MET A 1 85 ? 25.863 -7.248 -26.850 1.00 87.12 85 MET A O 1
ATOM 659 N N . ILE A 1 86 ? 26.337 -5.722 -25.267 1.00 86.94 86 ILE A N 1
ATOM 660 C CA . ILE A 1 86 ? 27.538 -5.199 -25.932 1.00 86.94 86 ILE A CA 1
ATOM 661 C C . ILE A 1 86 ? 28.634 -6.269 -25.936 1.00 86.94 86 ILE A C 1
ATOM 663 O O . ILE A 1 86 ? 29.270 -6.488 -26.966 1.00 86.94 86 ILE A O 1
ATOM 667 N N . ASP A 1 87 ? 28.799 -6.975 -24.818 1.00 88.75 87 ASP A N 1
ATOM 668 C CA . ASP A 1 87 ? 29.815 -8.021 -24.676 1.00 88.75 87 ASP A CA 1
ATOM 669 C C . ASP A 1 87 ? 29.527 -9.260 -25.546 1.00 88.75 87 ASP A C 1
ATOM 671 O O . ASP A 1 87 ? 30.446 -10.005 -25.891 1.00 88.75 87 ASP A O 1
ATOM 675 N N . ASN A 1 88 ? 28.268 -9.487 -25.944 1.00 88.31 88 ASN A N 1
ATOM 676 C CA . ASN A 1 88 ? 27.877 -10.592 -26.819 1.00 88.31 88 ASN A CA 1
ATOM 677 C C . ASN A 1 88 ? 27.037 -10.113 -28.022 1.00 88.31 88 ASN A C 1
ATOM 679 O O . ASN A 1 88 ? 25.808 -10.046 -27.924 1.00 88.31 88 ASN A O 1
ATOM 683 N N . PRO A 1 89 ? 27.655 -9.898 -29.200 1.00 82.06 89 PRO A N 1
ATOM 684 C CA . PRO A 1 89 ? 26.966 -9.442 -30.413 1.00 82.06 89 PRO A CA 1
ATOM 685 C C . PRO A 1 89 ? 25.780 -10.326 -30.841 1.00 82.06 89 PRO A C 1
ATOM 687 O O . PRO A 1 89 ? 24.796 -9.837 -31.398 1.00 82.06 89 PRO A O 1
ATOM 690 N N . THR A 1 90 ? 25.830 -11.627 -30.535 1.00 88.31 90 THR A N 1
ATOM 691 C CA . THR A 1 90 ? 24.758 -12.587 -30.853 1.00 88.31 90 THR A CA 1
ATOM 692 C C . THR A 1 90 ? 23.510 -12.354 -29.992 1.00 88.31 90 THR A C 1
ATOM 694 O O . THR A 1 90 ? 22.394 -12.660 -30.414 1.00 88.31 90 THR A O 1
ATOM 697 N N . ALA A 1 91 ? 23.660 -11.772 -28.796 1.00 87.44 91 ALA A N 1
ATOM 698 C CA . ALA A 1 91 ? 22.547 -11.482 -27.894 1.00 87.44 91 ALA A CA 1
ATOM 699 C C . ALA A 1 91 ? 21.583 -10.439 -28.479 1.00 87.44 91 ALA A C 1
ATOM 701 O O . ALA A 1 91 ? 20.365 -10.578 -28.337 1.00 87.44 91 ALA A O 1
ATOM 702 N N . LEU A 1 92 ? 22.104 -9.427 -29.184 1.00 86.06 92 LEU A N 1
ATOM 703 C CA . LEU A 1 92 ? 21.273 -8.433 -29.865 1.00 86.06 92 LEU A CA 1
ATOM 704 C C . LEU A 1 92 ? 20.471 -9.074 -31.005 1.00 86.06 92 LEU A C 1
ATOM 706 O O . LEU A 1 92 ? 19.278 -8.808 -31.146 1.00 86.06 92 LEU A O 1
ATOM 710 N N . GLN A 1 93 ? 21.098 -9.973 -31.768 1.00 87.12 93 GLN A N 1
ATOM 711 C CA . GLN A 1 93 ? 20.441 -10.708 -32.848 1.00 87.12 93 GLN A CA 1
ATOM 712 C C . GLN A 1 93 ? 19.345 -11.647 -32.321 1.00 87.12 93 GLN A C 1
ATOM 714 O O . GLN A 1 93 ? 18.253 -11.694 -32.884 1.00 87.12 93 GLN A O 1
ATOM 719 N N . LEU A 1 94 ? 19.579 -12.341 -31.203 1.00 88.75 94 LEU A N 1
ATOM 720 C CA . LEU A 1 94 ? 18.552 -13.147 -30.535 1.00 88.75 94 LEU A CA 1
ATOM 721 C C . LEU A 1 94 ? 17.384 -12.289 -30.037 1.00 88.75 94 LEU A C 1
ATOM 723 O O . LEU A 1 94 ? 16.231 -12.659 -30.259 1.00 88.75 94 LEU A O 1
ATOM 727 N N . ARG A 1 95 ? 17.653 -11.129 -29.417 1.00 85.81 95 ARG A N 1
ATOM 728 C CA . ARG A 1 95 ? 16.587 -10.206 -28.995 1.00 85.81 95 ARG A CA 1
ATOM 729 C C . ARG A 1 95 ? 15.797 -9.680 -30.193 1.00 85.81 95 ARG A C 1
ATOM 731 O O . ARG A 1 95 ? 14.576 -9.599 -30.120 1.00 85.81 95 ARG A O 1
ATOM 738 N N . TYR A 1 96 ? 16.465 -9.386 -31.305 1.00 84.44 96 TYR A N 1
ATOM 739 C CA . TYR A 1 96 ? 15.809 -9.003 -32.552 1.00 84.44 96 TYR A CA 1
ATOM 740 C C . TYR A 1 96 ? 14.857 -10.101 -33.056 1.00 84.44 96 TYR A C 1
ATOM 742 O O . TYR A 1 96 ? 13.684 -9.827 -33.302 1.00 84.44 96 TYR A O 1
ATOM 750 N N . LEU A 1 97 ? 15.311 -11.359 -33.107 1.00 88.94 97 LEU A N 1
ATOM 751 C CA . LEU A 1 97 ? 14.475 -12.507 -33.487 1.00 88.94 97 LEU A CA 1
ATOM 752 C C . LEU A 1 97 ? 13.299 -12.736 -32.522 1.00 88.94 97 LEU A C 1
ATOM 754 O O . LEU A 1 97 ? 12.199 -13.064 -32.962 1.00 88.94 97 LEU A O 1
ATOM 758 N N . GLN A 1 98 ? 13.500 -12.542 -31.215 1.00 87.44 98 GLN A N 1
ATOM 759 C CA . GLN A 1 98 ? 12.424 -12.626 -30.221 1.00 87.44 98 GLN A CA 1
ATOM 760 C C . GLN A 1 98 ? 11.371 -11.535 -30.433 1.00 87.44 98 GLN A C 1
ATOM 762 O O . GLN A 1 98 ? 10.184 -11.847 -30.451 1.00 87.44 98 GLN A O 1
ATOM 767 N N . SER A 1 99 ? 11.790 -10.285 -30.654 1.00 85.75 99 SER A N 1
ATOM 768 C CA . SER A 1 99 ? 10.875 -9.181 -30.965 1.00 85.75 99 SER A CA 1
ATOM 769 C C . SER A 1 99 ? 10.058 -9.465 -32.224 1.00 85.75 99 SER A C 1
ATOM 771 O O . SER A 1 99 ? 8.853 -9.228 -32.234 1.00 85.75 99 SER A O 1
ATOM 773 N N . LEU A 1 100 ? 10.681 -10.037 -33.261 1.00 82.31 100 LEU A N 1
ATOM 774 C CA . LEU A 1 100 ? 9.976 -10.457 -34.476 1.00 82.31 100 LEU A CA 1
ATOM 775 C C . LEU A 1 100 ? 8.929 -11.540 -34.196 1.00 82.31 100 LEU A C 1
ATOM 777 O O . LEU A 1 100 ? 7.832 -11.480 -34.744 1.00 82.31 100 LEU A O 1
ATOM 781 N N . ASN A 1 101 ? 9.240 -12.512 -33.335 1.00 82.69 101 ASN A N 1
ATOM 782 C CA . ASN A 1 101 ? 8.286 -13.553 -32.955 1.00 82.69 101 ASN A CA 1
ATOM 783 C C . ASN A 1 101 ? 7.080 -12.960 -32.203 1.00 82.69 101 ASN A C 1
ATOM 785 O O . ASN A 1 101 ? 5.938 -13.287 -32.517 1.00 82.69 101 ASN A O 1
ATOM 789 N N . THR A 1 102 ? 7.320 -12.020 -31.283 1.00 82.44 102 THR A N 1
ATOM 790 C CA . THR A 1 102 ? 6.253 -11.309 -30.560 1.00 82.44 102 THR A CA 1
ATOM 791 C C . THR A 1 102 ? 5.353 -10.511 -31.508 1.00 82.44 102 THR A C 1
ATOM 793 O O . THR A 1 102 ? 4.135 -10.626 -31.423 1.00 82.44 102 THR A O 1
ATOM 796 N N . ILE A 1 103 ? 5.931 -9.763 -32.454 1.00 79.00 103 ILE A N 1
ATOM 797 C CA . ILE A 1 103 ? 5.170 -8.988 -33.453 1.00 79.00 103 ILE A CA 1
ATOM 798 C C . ILE A 1 103 ? 4.370 -9.920 -34.380 1.00 79.00 103 ILE A C 1
ATOM 800 O O . ILE A 1 103 ? 3.207 -9.663 -34.683 1.00 79.00 103 ILE A O 1
ATOM 804 N N . SER A 1 104 ? 4.967 -11.037 -34.804 1.00 76.00 104 SER A N 1
ATOM 805 C CA . SER A 1 104 ? 4.310 -12.044 -35.649 1.00 76.00 104 SER A CA 1
ATOM 806 C C . SER A 1 104 ? 3.116 -12.708 -34.946 1.00 76.00 104 SER A C 1
ATOM 808 O O . SER A 1 104 ? 2.081 -12.964 -35.569 1.00 76.00 104 SER A O 1
ATOM 810 N N . ALA A 1 105 ? 3.212 -12.930 -33.629 1.00 76.38 105 ALA A N 1
ATOM 811 C CA . ALA A 1 105 ? 2.138 -13.509 -32.825 1.00 76.38 105 ALA A CA 1
ATOM 812 C C . ALA A 1 105 ? 0.874 -12.626 -32.768 1.00 76.38 105 ALA A C 1
ATOM 814 O O . ALA A 1 105 ? -0.232 -13.158 -32.660 1.00 76.38 105 ALA A O 1
ATOM 815 N N . GLU A 1 106 ? 1.008 -11.303 -32.915 1.00 76.62 106 GLU A N 1
ATOM 816 C CA . GLU A 1 106 ? -0.117 -10.352 -32.925 1.00 76.62 106 GLU A CA 1
ATOM 817 C C . GLU A 1 106 ? -0.898 -10.313 -34.260 1.00 76.62 106 GLU A C 1
ATOM 819 O O . GLU A 1 106 ? -1.864 -9.562 -34.390 1.00 76.62 106 GLU A O 1
ATOM 824 N N . LYS A 1 107 ? -0.552 -11.163 -35.244 1.00 65.50 107 LYS A N 1
ATOM 825 C CA . LYS A 1 107 ? -1.259 -11.328 -36.536 1.00 65.50 107 LYS A CA 1
ATOM 826 C C . LYS A 1 107 ? -1.436 -10.037 -37.359 1.00 65.50 107 LYS A C 1
ATOM 828 O O . LYS A 1 107 ? -2.355 -9.973 -38.177 1.00 65.50 107 LYS A O 1
ATOM 833 N N . ASN A 1 108 ? -0.56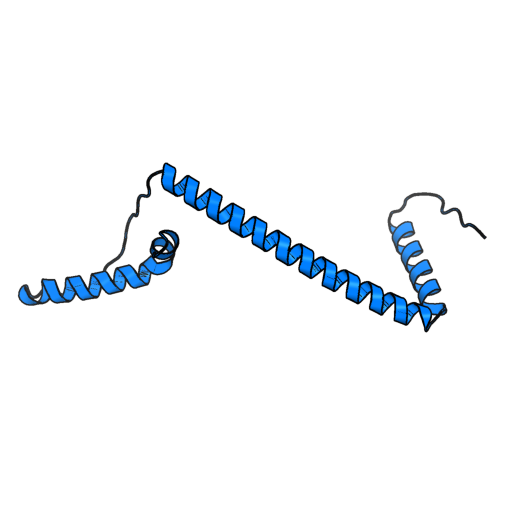5 -9.032 -37.207 1.00 57.66 108 ASN A N 1
ATOM 834 C CA . ASN A 1 108 ? -0.718 -7.749 -37.900 1.00 57.66 108 ASN A CA 1
ATOM 835 C C . ASN A 1 108 ? 0.489 -7.366 -38.789 1.00 57.66 108 ASN A C 1
ATOM 837 O O . ASN A 1 108 ? 1.478 -6.809 -38.330 1.00 57.66 108 ASN A O 1
ATOM 841 N N . SER A 1 109 ? 0.306 -7.583 -40.097 1.00 58.66 109 SER A N 1
ATOM 842 C CA . SER A 1 109 ? 0.902 -6.888 -41.257 1.00 58.66 109 SER A CA 1
ATOM 843 C C . SER A 1 109 ? 2.403 -7.020 -41.591 1.00 58.66 109 SER A C 1
ATOM 845 O O . SER A 1 109 ? 3.276 -7.180 -40.748 1.00 58.66 109 SER A O 1
ATOM 847 N N . THR A 1 110 ? 2.663 -6.951 -42.901 1.00 66.25 110 THR A N 1
ATOM 848 C CA . THR A 1 110 ? 3.948 -6.952 -43.615 1.00 66.25 110 THR A CA 1
ATOM 849 C C . THR A 1 110 ? 5.097 -6.276 -42.858 1.00 66.25 110 THR A C 1
ATOM 851 O O . THR A 1 110 ? 5.092 -5.065 -42.654 1.00 66.25 110 THR A O 1
ATOM 854 N N . ILE A 1 111 ? 6.128 -7.054 -42.522 1.00 64.19 111 ILE A N 1
ATOM 855 C CA . ILE A 1 111 ? 7.362 -6.564 -41.896 1.00 64.19 111 ILE A CA 1
ATOM 856 C C . ILE A 1 111 ? 8.333 -6.144 -43.009 1.00 64.19 111 ILE A C 1
ATOM 858 O O . ILE A 1 111 ? 8.806 -6.987 -43.771 1.00 64.19 111 ILE A O 1
ATOM 862 N N . ILE A 1 112 ? 8.616 -4.844 -43.125 1.00 63.66 112 ILE A N 1
ATOM 863 C CA . ILE A 1 112 ? 9.607 -4.305 -44.071 1.00 63.66 112 ILE A CA 1
ATOM 864 C C . ILE A 1 112 ? 10.961 -4.214 -43.361 1.00 63.66 112 ILE A C 1
ATOM 866 O O . ILE A 1 112 ? 11.085 -3.538 -42.341 1.00 63.66 112 ILE A O 1
ATOM 870 N N . PHE A 1 113 ? 11.972 -4.886 -43.913 1.00 57.09 113 PHE A N 1
ATOM 871 C CA . PHE A 1 113 ? 13.339 -4.891 -43.393 1.00 57.09 113 PHE A CA 1
ATOM 872 C C . PHE A 1 113 ? 14.191 -3.833 -44.108 1.00 57.09 113 PHE A C 1
ATOM 874 O O . PHE A 1 113 ? 14.293 -3.886 -45.336 1.00 57.09 113 PHE A O 1
ATOM 881 N N . PRO A 1 114 ? 14.835 -2.900 -43.387 1.00 57.06 114 PRO A N 1
ATOM 882 C CA . PRO A 1 114 ? 15.968 -2.176 -43.934 1.00 57.06 114 PRO A CA 1
ATOM 883 C C . PRO A 1 114 ? 17.199 -3.094 -43.925 1.00 57.06 114 PRO A C 1
ATOM 885 O O . PRO A 1 114 ? 17.447 -3.803 -42.948 1.00 57.06 114 PRO A O 1
ATOM 888 N N . PHE A 1 115 ? 17.910 -3.101 -45.049 1.00 53.12 115 PHE A N 1
ATOM 889 C CA . PHE A 1 115 ? 19.218 -3.732 -45.228 1.00 53.12 115 PHE A CA 1
ATOM 890 C C . PHE A 1 115 ? 20.337 -2.877 -44.628 1.00 53.12 115 PHE A C 1
ATOM 892 O O . PHE A 1 115 ? 20.178 -1.634 -44.595 1.00 53.12 115 PHE A O 1
#

Organism: NCBI:txid116150

Sequence (115 aa):
MRDLAQLLSDREAISHMMQTNLDVATDPWGVEVERVEIKDVRLPVQLQRAMAAEAEADREARAKIIAAEGEIKASKALREASLVMIDNPTALQLRYLQSLNTISAEKNSTIIFPF

Secondary structure (DSSP, 8-state):
---HHHHHHTHHHHHHHHHHHHHHHHGGGT-----------PPPHHHHHHHHHHHHHHHHHHHHHHHHHHHHHHHHHHHHHHHHHHH-HHHHHHHHHHHHHHHHHTT----PPP-

Mean predicted aligned error: 11.08 Å

Solvent-accessible surface area (backbone atoms only — not comparable to full-atom values): 6940 Å² total; per-residue (Å²): 131,88,52,71,68,50,60,69,73,38,50,65,61,53,21,52,53,49,27,59,57,47,27,70,68,29,49,89,75,75,44,84,62,90,79,53,76,84,85,82,87,88,74,59,69,71,56,55,50,51,52,51,52,50,54,48,53,54,49,53,54,51,50,52,52,53,51,54,54,49,50,54,53,50,53,51,54,52,52,51,54,49,54,58,31,69,79,32,72,65,52,51,54,51,50,51,53,51,51,50,50,58,52,59,71,69,74,66,76,90,83,84,80,86,130

Radius of gyration: 30.92 Å; Cα contacts (8 Å, |Δi|>4): 25; chains: 1; bounding box: 50×31×91 Å

Foldseek 3Di:
DCDVVNCVVCQVVVFVVVQVVVQVVCVVVVDHRPTGGDDDDDDDPVVVVVVVVVVVVVVVVVVVVVVVVVVVVVVVVVVVVVVVCVVPVVVVVVVVVVVVVVVVVVVDDDDDDDD

pLDDT: mean 85.22, std 12.31, range [40.06, 97.94]

InterPro domains:
  IPR001107 Band 7 domain [PF01145] (3-71)
  IPR001972 Stomatin/HflK family [PR00721] (1-6)
  IPR001972 Stomatin/HflK family [PR00721] (31-49)
  IPR001972 S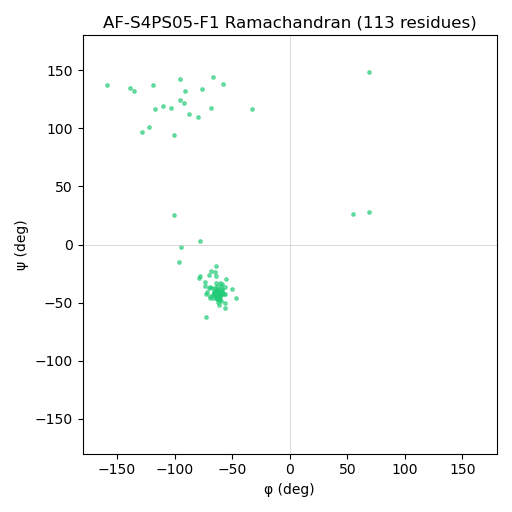tomatin/HflK family [PR00721] (50-71)
  IPR001972 Stomatin/HflK family [PR00721] (75-98)
  IPR036013 Band 7/SPFH domain superfamily [G3DSA:3.30.479.30] (1-45)
  IPR036013 Band 7/SPFH domain superfamily [SSF117892] (3-62)
  IPR043202 Band-7 stomatin-like [PTHR10264] (2-115)